Protein AF-A0A924VKM3-F1 (afdb_monomer)

Solvent-accessible surface area (backbone atoms only — not comparable to full-atom values): 5220 Å² total; per-residue (Å²): 116,72,70,61,50,65,71,46,41,66,59,53,51,52,51,50,50,52,50,48,51,47,53,71,69,48,48,65,65,47,62,74,73,48,71,94,78,82,83,45,64,66,57,55,22,54,54,26,50,75,70,68,38,53,81,76,16,47,66,41,48,51,52,54,50,63,70,42,45,63,59,53,50,54,52,50,56,56,48,53,63,53,54,60,66,62,78,76,115

Mean predicted aligned error: 14.28 Å

pLDDT: mean 71.12, std 11.12, range [50.22, 88.62]

Radius of gyration: 18.62 Å; Cα contacts (8 Å, |Δi|>4): 18; chains: 1; bounding box: 45×36×52 Å

Structure (mmCIF, N/CA/C/O backbone):
data_AF-A0A924VKM3-F1
#
_entry.id   AF-A0A924VKM3-F1
#
loop_
_atom_site.group_PDB
_atom_site.id
_atom_site.type_symbol
_atom_site.label_atom_id
_atom_site.label_alt_id
_atom_site.label_comp_id
_atom_site.label_asym_id
_atom_site.label_entity_id
_atom_site.label_seq_id
_atom_site.pdbx_PDB_ins_code
_atom_site.Cartn_x
_atom_site.Cartn_y
_atom_site.Cartn_z
_atom_site.occupancy
_atom_site.B_iso_or_equiv
_atom_site.auth_seq_id
_atom_site.auth_comp_id
_atom_site.auth_asym_id
_atom_site.auth_atom_id
_atom_site.pdbx_PDB_model_num
ATOM 1 N N . PHE A 1 1 ? -8.740 -2.069 30.702 1.00 60.53 1 PHE A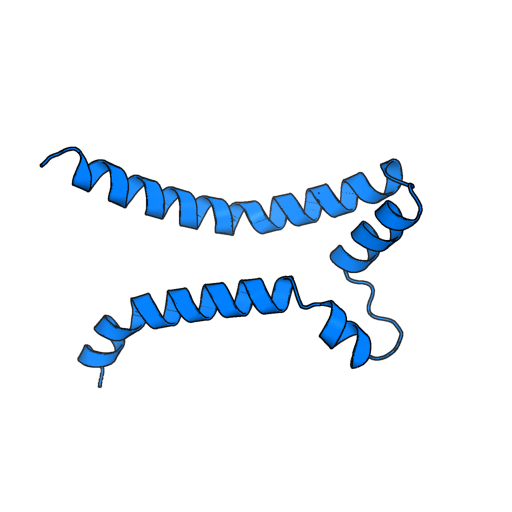 N 1
ATOM 2 C CA . PHE A 1 1 ? -7.922 -1.762 29.505 1.00 60.53 1 PHE A CA 1
ATOM 3 C C . PHE A 1 1 ? -8.723 -1.540 28.214 1.00 60.53 1 PHE A C 1
ATOM 5 O O . PHE A 1 1 ? -8.229 -0.860 27.325 1.00 60.53 1 PHE A O 1
ATOM 12 N N . THR A 1 2 ? -9.963 -2.025 28.094 1.00 66.06 2 THR A N 1
ATOM 13 C CA . THR A 1 2 ? -10.765 -1.933 26.855 1.00 66.06 2 THR A CA 1
ATOM 14 C C . THR A 1 2 ? -11.205 -0.509 26.480 1.00 66.06 2 THR A C 1
ATOM 16 O O . THR A 1 2 ? -11.328 -0.192 25.300 1.00 66.06 2 THR A O 1
ATOM 19 N N . VAL A 1 3 ? -11.404 0.370 27.472 1.00 67.25 3 VAL A N 1
ATOM 20 C CA . VAL A 1 3 ? -11.867 1.754 27.249 1.00 67.25 3 VAL A CA 1
ATOM 21 C C . VAL A 1 3 ? -10.764 2.616 26.629 1.00 67.25 3 VAL A C 1
ATOM 23 O O . VAL A 1 3 ? -10.988 3.266 25.612 1.00 67.25 3 VAL A O 1
ATOM 26 N N . THR A 1 4 ? -9.545 2.557 27.169 1.00 76.62 4 THR A N 1
ATOM 27 C CA . THR A 1 4 ? -8.384 3.294 26.643 1.00 76.62 4 THR A CA 1
ATOM 28 C C . THR A 1 4 ? -8.035 2.860 25.220 1.00 76.62 4 THR A C 1
ATOM 30 O O . THR A 1 4 ? -7.757 3.699 24.367 1.00 76.62 4 THR A O 1
ATOM 33 N N . LEU A 1 5 ? -8.126 1.557 24.933 1.00 77.94 5 LEU A N 1
ATOM 34 C CA . LEU A 1 5 ? -7.822 1.010 23.612 1.00 77.94 5 LEU A CA 1
ATOM 35 C C . LEU A 1 5 ? -8.728 1.595 22.516 1.00 77.94 5 LEU A C 1
ATOM 37 O O . LEU A 1 5 ? -8.243 1.889 21.430 1.00 77.94 5 LEU A O 1
ATOM 41 N N . ARG A 1 6 ? -10.015 1.830 22.807 1.00 75.88 6 ARG A N 1
ATOM 42 C CA . ARG A 1 6 ? -10.990 2.424 21.871 1.00 75.88 6 ARG A CA 1
ATOM 43 C C . ARG A 1 6 ? -10.677 3.891 21.549 1.00 75.88 6 ARG A C 1
ATOM 45 O O . ARG A 1 6 ? -10.890 4.312 20.416 1.00 75.88 6 ARG A O 1
ATOM 52 N N . PHE A 1 7 ? -10.162 4.649 22.520 1.00 78.44 7 PHE A N 1
ATOM 53 C CA . PHE A 1 7 ? -9.805 6.063 22.343 1.00 78.44 7 PHE A CA 1
ATOM 54 C C . PHE A 1 7 ? -8.464 6.264 21.632 1.00 78.44 7 PHE A C 1
ATOM 56 O O . PHE A 1 7 ? -8.329 7.202 20.852 1.00 78.44 7 PHE A O 1
ATOM 63 N N . VAL A 1 8 ? -7.492 5.378 21.861 1.00 82.25 8 VAL A N 1
ATOM 64 C CA . VAL A 1 8 ? -6.166 5.440 21.217 1.00 82.25 8 VAL A CA 1
ATOM 65 C C . VAL A 1 8 ? -6.161 4.730 19.851 1.00 82.25 8 VAL A C 1
ATOM 67 O O . VAL A 1 8 ? -5.320 5.009 19.002 1.00 82.25 8 VAL A O 1
ATOM 70 N N . MET A 1 9 ? -7.147 3.868 19.575 1.00 82.12 9 MET A N 1
ATOM 71 C CA . MET A 1 9 ? -7.324 3.181 18.287 1.00 82.12 9 MET A CA 1
ATOM 72 C C . MET A 1 9 ? -7.233 4.089 17.042 1.00 82.12 9 MET A C 1
ATOM 74 O O . MET A 1 9 ? -6.512 3.723 16.115 1.00 82.12 9 MET A O 1
ATOM 78 N N . PRO A 1 10 ? -7.926 5.246 16.954 1.00 81.19 10 PRO A N 1
ATOM 79 C CA . PRO A 1 10 ? -7.882 6.080 15.752 1.00 81.19 10 PRO A CA 1
ATOM 80 C C . PRO A 1 10 ? -6.504 6.704 15.487 1.00 81.19 10 PRO A C 1
ATOM 82 O O . PRO A 1 10 ? -6.114 6.804 14.324 1.00 81.19 10 PRO A O 1
ATOM 85 N N . SER A 1 11 ? -5.747 7.085 16.524 1.00 84.19 11 SER A N 1
ATOM 86 C CA . SER A 1 11 ? -4.388 7.622 16.354 1.00 84.19 11 SER A CA 1
ATOM 87 C C . SER A 1 11 ? -3.376 6.516 16.060 1.00 84.19 11 SER A C 1
ATOM 89 O O . SER A 1 11 ? -2.524 6.689 15.191 1.00 84.19 11 SER A O 1
ATOM 91 N N . ALA A 1 12 ? -3.520 5.350 16.693 1.00 88.62 12 ALA A N 1
ATOM 92 C CA . ALA A 1 12 ? -2.713 4.172 16.394 1.00 88.62 12 ALA A CA 1
ATOM 93 C C . ALA A 1 12 ? -2.901 3.700 14.941 1.00 88.62 12 ALA A C 1
ATOM 95 O O . ALA A 1 12 ? -1.925 3.376 14.270 1.00 88.62 12 ALA A O 1
ATOM 96 N N . LEU A 1 13 ? -4.133 3.724 14.419 1.00 85.94 13 LEU A N 1
ATOM 97 C CA . LEU A 1 13 ? -4.419 3.402 13.016 1.00 85.94 13 LEU A CA 1
ATOM 98 C C . LEU A 1 13 ? -3.820 4.426 12.044 1.00 85.94 13 LEU A C 1
ATOM 100 O O . LEU A 1 13 ? -3.309 4.037 10.998 1.00 85.94 13 LEU A O 1
ATOM 104 N N . ALA A 1 14 ? -3.856 5.719 12.380 1.00 86.12 14 ALA A N 1
ATOM 105 C CA . ALA A 1 14 ? -3.216 6.755 11.571 1.00 86.12 14 ALA A CA 1
ATOM 106 C C . ALA A 1 14 ? -1.686 6.590 11.546 1.00 86.12 14 ALA A C 1
ATOM 108 O O . ALA A 1 14 ? -1.082 6.637 10.477 1.00 86.12 14 ALA A O 1
ATOM 109 N N . GLY A 1 15 ? -1.068 6.318 12.701 1.00 85.38 15 GLY A N 1
ATOM 110 C CA . GLY A 1 15 ? 0.360 6.011 12.796 1.00 85.38 15 GLY A CA 1
ATOM 111 C C . GLY A 1 15 ? 0.737 4.754 12.011 1.00 85.38 15 GLY A C 1
ATOM 112 O O . GLY A 1 15 ? 1.688 4.780 11.237 1.00 85.38 15 GLY A O 1
ATOM 113 N N . ALA A 1 16 ? -0.053 3.682 12.122 1.00 84.94 16 ALA A N 1
ATOM 114 C CA . ALA A 1 16 ? 0.147 2.457 11.349 1.00 84.94 16 ALA A CA 1
ATOM 115 C C . ALA A 1 16 ? 0.031 2.696 9.835 1.00 84.94 16 ALA A C 1
ATOM 117 O O . ALA A 1 16 ? 0.816 2.138 9.074 1.00 84.94 16 ALA A O 1
ATOM 118 N N . ALA A 1 17 ? -0.892 3.556 9.392 1.00 83.94 17 ALA A N 1
ATOM 119 C CA . ALA A 1 17 ? -1.023 3.932 7.985 1.00 83.94 17 ALA A CA 1
ATOM 120 C C . ALA A 1 17 ? 0.186 4.737 7.477 1.00 83.94 17 ALA A C 1
ATOM 122 O O . ALA A 1 17 ? 0.652 4.492 6.367 1.00 83.94 17 ALA A O 1
ATOM 123 N N . LEU A 1 18 ? 0.721 5.657 8.287 1.00 82.69 18 LEU A N 1
ATOM 124 C CA . LEU A 1 18 ? 1.918 6.432 7.942 1.00 82.69 18 LEU A CA 1
ATOM 125 C C . LEU A 1 18 ? 3.178 5.562 7.907 1.00 82.69 18 LEU A C 1
ATOM 127 O O . LEU A 1 18 ? 3.978 5.688 6.986 1.00 82.69 18 LEU A O 1
ATOM 131 N N . VAL A 1 19 ? 3.332 4.647 8.865 1.00 83.19 19 VAL A N 1
ATOM 132 C CA . VAL A 1 19 ? 4.432 3.672 8.879 1.00 83.19 19 VAL A CA 1
ATOM 133 C C . VAL A 1 19 ? 4.319 2.715 7.694 1.00 83.19 19 VAL A C 1
ATOM 135 O O . VAL A 1 19 ? 5.315 2.461 7.028 1.00 83.19 19 VAL A O 1
ATOM 138 N N . PHE A 1 20 ? 3.117 2.228 7.375 1.00 79.56 20 PHE A N 1
ATOM 139 C CA . PHE A 1 20 ? 2.883 1.390 6.199 1.00 79.56 20 PHE A CA 1
ATOM 140 C C . PHE A 1 20 ? 3.239 2.121 4.901 1.00 79.56 20 PHE A C 1
ATOM 142 O O . PHE A 1 20 ? 3.956 1.567 4.074 1.00 79.56 20 PHE A O 1
ATOM 149 N N . LEU A 1 21 ? 2.803 3.376 4.743 1.00 76.50 21 LEU A N 1
ATOM 150 C CA . LEU A 1 21 ? 3.183 4.216 3.606 1.00 76.50 21 LEU A CA 1
ATOM 151 C C . LEU A 1 21 ? 4.707 4.380 3.534 1.00 76.50 21 LEU A C 1
ATOM 153 O O . LEU A 1 21 ? 5.284 4.159 2.475 1.00 76.50 21 LEU A O 1
ATOM 157 N N . GLY A 1 22 ? 5.342 4.688 4.670 1.00 72.25 22 GLY A N 1
ATOM 158 C CA . GLY A 1 22 ? 6.789 4.815 4.804 1.00 72.25 22 GLY A CA 1
ATOM 159 C C . GLY A 1 22 ? 7.530 3.552 4.377 1.00 72.25 22 GLY A C 1
ATOM 160 O O . GLY A 1 22 ? 8.442 3.650 3.573 1.00 72.25 22 GLY A O 1
ATOM 161 N N . ILE A 1 23 ? 7.101 2.366 4.822 1.00 69.38 23 ILE A N 1
ATOM 162 C CA . ILE A 1 23 ? 7.688 1.068 4.438 1.00 69.38 23 ILE A CA 1
ATOM 163 C C . ILE A 1 23 ? 7.483 0.776 2.945 1.00 69.38 23 ILE A C 1
ATOM 165 O O . ILE A 1 23 ? 8.391 0.276 2.285 1.00 69.38 23 ILE A O 1
ATOM 169 N N . VAL A 1 24 ? 6.306 1.094 2.395 1.00 66.00 24 VAL A N 1
ATOM 170 C CA . VAL A 1 24 ? 6.018 0.924 0.961 1.00 66.00 24 VAL A CA 1
ATOM 171 C C . VAL A 1 24 ? 6.916 1.826 0.107 1.00 66.00 24 VAL A C 1
ATOM 173 O O . VAL A 1 24 ? 7.302 1.428 -0.992 1.00 66.00 24 VAL A O 1
ATOM 176 N N . THR A 1 25 ? 7.285 3.010 0.605 1.00 67.69 25 THR A N 1
ATOM 177 C CA . THR A 1 25 ? 8.199 3.936 -0.082 1.00 67.69 25 THR A CA 1
ATOM 178 C C . THR A 1 25 ? 9.682 3.673 0.211 1.00 67.69 25 THR A C 1
ATOM 180 O O . THR A 1 25 ? 10.511 3.840 -0.677 1.00 67.69 25 THR A O 1
ATOM 183 N N . GLU A 1 26 ? 10.026 3.185 1.403 1.00 59.22 26 GLU A N 1
ATOM 184 C CA . GLU A 1 26 ? 11.379 2.799 1.850 1.00 59.22 26 GLU A CA 1
ATOM 185 C C . GLU A 1 26 ? 11.716 1.344 1.469 1.00 59.22 26 GLU A C 1
ATOM 187 O O . GLU A 1 26 ? 12.344 0.582 2.209 1.00 59.22 26 GLU A O 1
ATOM 192 N N . LEU A 1 27 ? 11.327 0.937 0.260 1.00 57.81 27 LEU A N 1
ATOM 193 C CA . LEU A 1 27 ? 11.713 -0.355 -0.311 1.00 57.81 27 LEU A CA 1
ATOM 194 C C . LEU A 1 27 ? 13.234 -0.422 -0.597 1.00 57.81 27 LEU A C 1
ATOM 196 O O . LEU A 1 27 ? 13.815 -1.506 -0.599 1.00 57.81 27 LEU A O 1
ATOM 200 N N . THR A 1 28 ? 13.899 0.726 -0.787 1.00 55.69 28 THR A N 1
ATOM 201 C CA . THR A 1 28 ? 15.354 0.841 -1.020 1.00 55.69 28 THR A CA 1
ATOM 202 C C . THR A 1 28 ? 16.188 0.330 0.158 1.00 55.69 28 THR A C 1
ATOM 204 O O . THR A 1 28 ? 17.191 -0.345 -0.058 1.00 55.69 28 THR A O 1
ATOM 207 N N . SER A 1 29 ? 15.758 0.559 1.405 1.00 52.69 29 SER A N 1
ATOM 208 C CA . SER A 1 29 ? 16.473 0.057 2.590 1.00 52.69 29 SER A CA 1
ATOM 209 C C . SER A 1 29 ? 16.324 -1.466 2.747 1.00 52.69 29 SER A C 1
ATOM 211 O O . SER A 1 29 ? 17.242 -2.159 3.187 1.00 52.69 29 SER A O 1
ATOM 213 N N . THR A 1 30 ? 15.209 -2.025 2.255 1.00 53.69 30 THR A N 1
ATOM 214 C CA . THR A 1 30 ? 15.041 -3.481 2.132 1.00 53.69 30 THR A CA 1
ATOM 215 C C . THR A 1 30 ? 15.877 -4.039 0.979 1.00 53.69 30 THR A C 1
ATOM 217 O O . THR A 1 30 ? 16.401 -5.129 1.115 1.00 53.69 30 THR A O 1
ATOM 220 N N . LEU A 1 31 ? 16.095 -3.308 -0.119 1.00 50.22 31 LEU A N 1
ATOM 221 C CA . LEU A 1 31 ? 17.017 -3.712 -1.197 1.00 50.22 31 LEU A CA 1
ATOM 222 C C . LEU A 1 31 ? 18.492 -3.754 -0.766 1.00 50.22 31 LEU A C 1
ATOM 224 O O . LEU A 1 31 ? 19.263 -4.500 -1.362 1.00 50.22 31 LEU A O 1
ATOM 228 N N . LEU A 1 32 ? 18.876 -3.002 0.272 1.00 54.91 32 LEU A N 1
ATOM 229 C CA . LEU A 1 32 ? 20.222 -3.047 0.858 1.00 54.91 32 LEU A CA 1
ATOM 230 C C . LEU A 1 32 ? 20.441 -4.258 1.786 1.00 54.91 32 LEU A C 1
ATOM 232 O O . LEU A 1 32 ? 21.577 -4.702 1.935 1.00 54.91 32 LEU A O 1
ATOM 236 N N . LEU A 1 33 ? 19.374 -4.797 2.394 1.00 56.41 33 LEU A N 1
ATOM 237 C CA . LEU A 1 33 ? 19.407 -5.977 3.280 1.00 56.41 33 LEU A CA 1
ATOM 238 C C . LEU A 1 33 ? 18.805 -7.255 2.661 1.00 56.41 33 LEU A C 1
ATOM 240 O O . LEU A 1 33 ? 18.930 -8.332 3.245 1.00 56.41 33 LEU A O 1
ATOM 244 N N . ALA A 1 34 ? 18.136 -7.167 1.510 1.00 52.31 34 ALA A N 1
ATOM 245 C CA . ALA A 1 34 ? 17.506 -8.303 0.850 1.00 52.31 34 ALA A CA 1
ATOM 246 C C . ALA A 1 34 ? 18.551 -9.132 0.090 1.00 52.31 34 ALA A C 1
ATOM 248 O O . ALA A 1 34 ? 19.381 -8.575 -0.631 1.00 52.31 34 ALA A O 1
ATOM 249 N N . PRO A 1 35 ? 18.504 -10.471 0.189 1.00 58.16 35 PRO A N 1
ATOM 250 C CA . PRO A 1 35 ? 19.347 -11.329 -0.628 1.00 58.16 35 PRO A CA 1
ATOM 251 C C . PRO A 1 35 ? 19.091 -11.072 -2.121 1.00 58.16 35 PRO A C 1
ATOM 253 O O . PRO A 1 35 ? 17.946 -10.912 -2.551 1.00 58.16 35 PRO A O 1
ATOM 256 N N . ASN A 1 36 ? 20.170 -11.041 -2.909 1.00 53.28 36 ASN A N 1
ATOM 257 C CA . ASN A 1 36 ? 20.146 -10.878 -4.365 1.00 53.28 36 ASN A CA 1
ATOM 258 C C . ASN A 1 36 ? 19.099 -11.806 -5.014 1.00 53.28 36 ASN A C 1
ATOM 260 O O . ASN A 1 36 ? 19.317 -13.014 -5.092 1.00 53.28 36 ASN A O 1
ATOM 264 N N . GLY A 1 37 ? 17.973 -11.259 -5.493 1.00 57.88 37 GLY A N 1
ATOM 265 C CA . GLY A 1 37 ? 16.977 -12.037 -6.247 1.00 57.88 37 GLY A CA 1
ATOM 266 C C . GLY A 1 37 ? 15.509 -11.620 -6.108 1.00 57.88 37 GLY A C 1
ATOM 267 O O . GLY A 1 37 ? 14.687 -12.054 -6.915 1.00 57.88 37 GLY A O 1
ATOM 268 N N . THR A 1 38 ? 15.136 -10.773 -5.146 1.00 57.62 38 THR A N 1
ATOM 269 C CA . THR A 1 38 ? 13.735 -10.354 -4.963 1.00 57.62 38 THR A CA 1
ATOM 270 C C . THR A 1 38 ? 13.282 -9.379 -6.052 1.00 57.62 38 THR A C 1
ATOM 272 O O . THR A 1 38 ? 13.516 -8.174 -5.992 1.00 57.62 38 THR A O 1
ATOM 275 N N . ARG A 1 39 ? 12.575 -9.897 -7.061 1.00 61.56 39 ARG A N 1
ATOM 276 C CA . ARG A 1 39 ? 11.882 -9.089 -8.073 1.00 61.56 39 ARG A CA 1
ATOM 277 C C . ARG A 1 39 ? 10.482 -8.731 -7.583 1.00 61.56 39 ARG A C 1
ATOM 279 O O . ARG A 1 39 ? 9.551 -9.515 -7.736 1.00 61.56 39 ARG A O 1
ATOM 286 N N . THR A 1 40 ? 10.325 -7.545 -7.002 1.00 70.25 40 THR A N 1
ATOM 287 C CA . THR A 1 40 ? 8.999 -6.999 -6.671 1.00 70.25 40 THR A CA 1
ATOM 288 C C . THR A 1 40 ? 8.445 -6.180 -7.842 1.00 70.25 40 THR A C 1
ATOM 290 O O . THR A 1 40 ? 9.197 -5.679 -8.683 1.00 70.25 40 THR A O 1
ATOM 293 N N . LEU A 1 41 ? 7.117 -6.028 -7.901 1.00 66.19 41 LEU A N 1
ATOM 294 C CA . LEU A 1 41 ? 6.429 -5.240 -8.937 1.00 66.19 41 LEU A CA 1
ATOM 295 C C . LEU A 1 41 ? 6.959 -3.793 -9.019 1.00 66.19 41 LEU A C 1
ATOM 297 O O . LEU A 1 41 ? 7.119 -3.264 -10.116 1.00 66.19 41 LEU A O 1
ATOM 301 N N . ALA A 1 42 ? 7.299 -3.187 -7.875 1.00 67.69 42 ALA A N 1
ATOM 302 C CA . ALA A 1 42 ? 7.849 -1.833 -7.798 1.00 67.69 42 ALA A CA 1
ATOM 303 C C . ALA A 1 4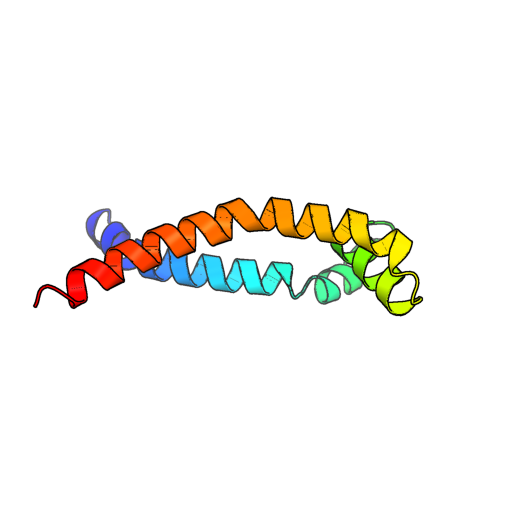2 ? 9.274 -1.734 -8.373 1.00 67.69 42 ALA A C 1
ATOM 305 O O . ALA A 1 42 ? 9.578 -0.786 -9.094 1.00 67.69 42 ALA A O 1
ATOM 306 N N . ILE A 1 43 ? 10.127 -2.733 -8.116 1.00 73.81 43 ILE A N 1
ATOM 307 C CA . ILE A 1 43 ? 11.497 -2.789 -8.656 1.00 73.81 43 ILE A CA 1
ATOM 308 C C . ILE A 1 43 ? 11.463 -2.895 -10.179 1.00 73.81 43 ILE A C 1
ATOM 310 O O . ILE A 1 43 ? 12.177 -2.169 -10.866 1.00 73.81 43 ILE A O 1
ATOM 314 N N . GLN A 1 44 ? 10.602 -3.765 -10.713 1.00 72.69 44 GLN A N 1
ATOM 315 C CA . GLN A 1 44 ? 10.453 -3.941 -12.159 1.00 72.69 44 GLN A CA 1
ATOM 316 C C . GLN A 1 44 ? 9.911 -2.671 -12.829 1.00 72.69 44 GLN A C 1
ATOM 318 O O . GLN A 1 44 ? 10.387 -2.315 -13.901 1.00 72.69 44 GLN A O 1
ATOM 323 N N . PHE A 1 45 ? 8.966 -1.961 -12.204 1.00 77.25 45 PHE A N 1
ATOM 324 C CA . PHE A 1 45 ? 8.458 -0.693 -12.730 1.00 77.25 45 PHE A CA 1
ATOM 325 C C . PHE A 1 45 ? 9.547 0.386 -12.784 1.00 77.25 45 PHE A C 1
ATOM 327 O O . PHE A 1 45 ? 9.85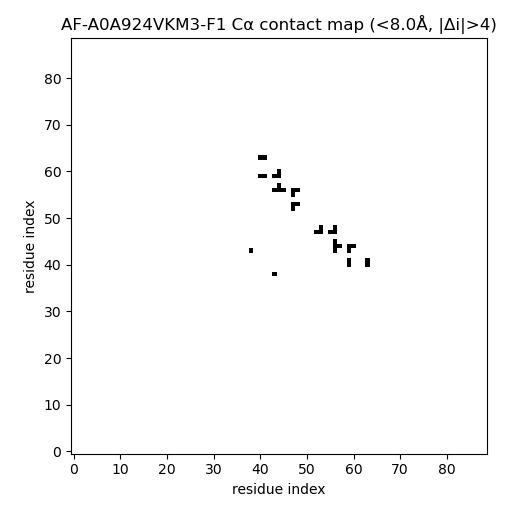0 0.905 -13.858 1.00 77.25 45 PHE A O 1
ATOM 334 N N . TRP A 1 46 ? 10.170 0.692 -11.643 1.00 70.00 46 TRP A N 1
ATOM 335 C CA . TRP A 1 46 ? 11.157 1.767 -11.557 1.00 70.00 46 TRP A CA 1
ATOM 336 C C . TRP A 1 46 ? 12.423 1.464 -12.359 1.00 70.00 46 TRP A C 1
ATOM 338 O O . TRP A 1 46 ? 12.957 2.370 -12.990 1.00 70.00 46 TRP A O 1
ATOM 348 N N . SER A 1 47 ? 12.870 0.206 -12.421 1.00 74.25 47 SER A N 1
ATOM 349 C CA . SER A 1 47 ? 13.985 -0.195 -13.291 1.00 74.25 47 SER A CA 1
ATOM 350 C C . SER A 1 47 ? 13.689 0.093 -14.767 1.00 74.25 47 SER A C 1
ATOM 352 O O . SER A 1 47 ? 14.539 0.647 -15.453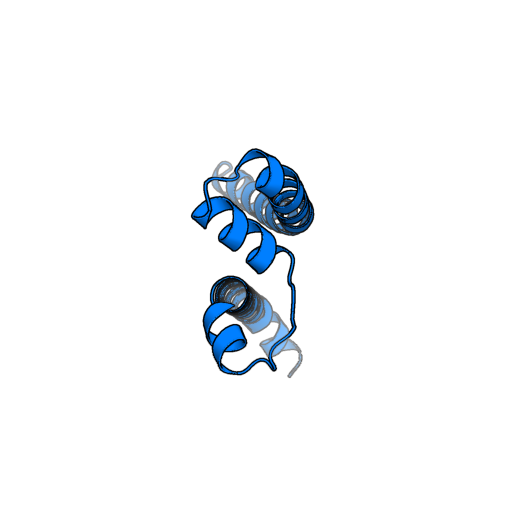 1.00 74.25 47 SER A O 1
ATOM 354 N N . ARG A 1 48 ? 12.472 -0.201 -15.249 1.00 74.19 48 ARG A N 1
ATOM 355 C CA . ARG A 1 48 ? 12.080 0.032 -16.652 1.00 74.19 48 ARG A CA 1
ATOM 356 C C . ARG A 1 48 ? 11.869 1.507 -16.980 1.00 74.19 48 ARG A C 1
ATOM 358 O O . ARG A 1 48 ? 12.179 1.923 -18.089 1.00 74.19 48 ARG A O 1
ATOM 365 N N . VAL A 1 49 ? 11.379 2.296 -16.023 1.00 75.12 49 VAL A N 1
ATOM 366 C CA . VAL A 1 49 ? 11.276 3.760 -16.152 1.00 75.12 49 VAL A CA 1
ATOM 367 C C . VAL A 1 49 ? 12.661 4.408 -16.230 1.00 75.12 49 VAL A C 1
ATOM 369 O O . VAL A 1 49 ? 12.846 5.317 -17.035 1.00 75.12 49 VAL A O 1
ATOM 372 N N . ASN A 1 50 ? 13.632 3.933 -15.441 1.00 78.81 50 ASN A N 1
ATOM 373 C CA . ASN A 1 50 ? 15.017 4.413 -15.509 1.00 78.81 50 ASN A CA 1
ATOM 374 C C . ASN A 1 50 ? 15.701 4.037 -16.837 1.00 78.81 50 ASN A C 1
ATOM 376 O O . ASN A 1 50 ? 16.451 4.846 -17.371 1.00 78.81 50 ASN A O 1
ATOM 380 N N . ASP A 1 51 ? 15.377 2.873 -17.411 1.00 81.12 51 ASP A N 1
ATOM 381 C CA . ASP A 1 51 ? 15.811 2.464 -18.760 1.00 81.12 51 ASP A CA 1
ATOM 382 C C . ASP A 1 51 ? 15.021 3.144 -19.901 1.00 81.12 51 ASP A C 1
ATOM 384 O O . ASP A 1 51 ? 15.206 2.808 -21.071 1.00 81.12 51 ASP A O 1
ATOM 388 N N . ILE A 1 52 ? 14.129 4.098 -19.591 1.00 77.00 52 ILE A N 1
ATOM 389 C CA . ILE A 1 52 ? 13.297 4.838 -20.564 1.00 77.00 52 ILE A CA 1
ATOM 390 C C . ILE A 1 52 ? 12.343 3.903 -21.361 1.00 77.00 52 ILE A C 1
ATOM 392 O O . ILE A 1 52 ? 11.709 4.292 -22.341 1.00 77.00 52 ILE A O 1
ATOM 396 N N . ASP A 1 53 ? 12.158 2.657 -20.913 1.00 78.44 53 ASP A N 1
ATOM 397 C CA . ASP A 1 53 ? 11.279 1.648 -21.519 1.00 78.44 53 ASP A CA 1
ATOM 398 C C . ASP A 1 53 ? 9.864 1.741 -20.914 1.00 78.44 53 ASP A C 1
ATOM 400 O O . ASP A 1 53 ? 9.376 0.854 -20.203 1.00 78.44 53 ASP A O 1
ATOM 404 N N . TYR A 1 54 ? 9.190 2.867 -21.179 1.00 72.81 54 TYR A N 1
ATOM 405 C CA . TYR A 1 54 ? 7.860 3.168 -20.630 1.00 72.81 54 TYR A CA 1
ATOM 406 C C . TYR A 1 54 ? 6.786 2.167 -21.073 1.00 72.81 54 TYR A C 1
ATOM 408 O O . TYR A 1 54 ? 5.862 1.867 -20.313 1.00 72.81 54 TYR A O 1
ATOM 416 N N . VAL A 1 55 ? 6.928 1.607 -22.279 1.00 80.56 55 VAL A N 1
ATOM 417 C CA . VAL A 1 55 ? 5.991 0.620 -22.837 1.00 80.56 55 VAL A CA 1
ATOM 418 C C . VAL A 1 55 ? 5.977 -0.643 -21.980 1.00 80.56 55 VAL A C 1
ATOM 420 O O . VAL A 1 55 ? 4.909 -1.164 -21.661 1.00 80.56 55 VAL A O 1
ATOM 423 N N . ARG A 1 56 ? 7.150 -1.117 -21.542 1.00 80.25 56 ARG A N 1
ATOM 424 C CA . ARG A 1 56 ? 7.237 -2.281 -20.652 1.00 80.25 56 ARG A CA 1
ATOM 425 C C . ARG A 1 56 ? 6.975 -1.951 -19.185 1.00 80.25 56 ARG A C 1
ATOM 427 O O . ARG A 1 56 ? 6.655 -2.864 -18.427 1.00 80.25 56 ARG A O 1
ATOM 434 N N . ALA A 1 57 ?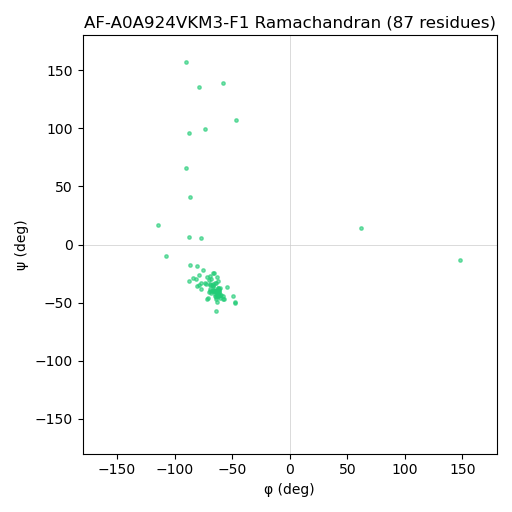 7.075 -0.686 -18.779 1.00 78.88 57 ALA A N 1
ATOM 435 C CA . ALA A 1 57 ? 6.750 -0.237 -17.424 1.00 78.88 57 ALA A CA 1
ATOM 436 C C . ALA A 1 57 ? 5.231 -0.130 -17.170 1.00 78.88 57 ALA A C 1
ATOM 438 O O . ALA A 1 57 ? 4.770 -0.418 -16.064 1.00 78.88 57 ALA A O 1
ATOM 439 N N . ALA A 1 58 ? 4.445 0.229 -18.190 1.00 81.25 58 ALA A N 1
ATOM 440 C CA . ALA A 1 58 ? 2.997 0.439 -18.097 1.00 81.25 58 ALA A CA 1
ATOM 441 C C . ALA A 1 58 ? 2.206 -0.668 -17.356 1.00 81.25 58 ALA A C 1
ATOM 443 O O . ALA A 1 58 ? 1.479 -0.327 -16.420 1.00 81.25 58 ALA A O 1
ATOM 444 N N . PRO A 1 59 ? 2.349 -1.975 -17.668 1.00 82.75 59 PRO A N 1
ATOM 445 C CA . PRO A 1 59 ? 1.565 -3.016 -16.993 1.00 82.75 59 PRO A CA 1
ATOM 446 C C . PRO A 1 59 ? 1.882 -3.132 -15.495 1.00 82.75 59 PRO A C 1
ATOM 448 O O . PRO A 1 59 ? 0.991 -3.412 -14.691 1.00 82.75 59 PRO A O 1
ATOM 451 N N . TYR A 1 60 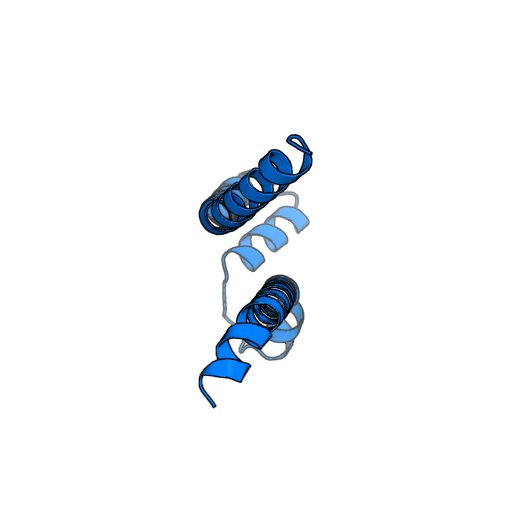? 3.130 -2.874 -15.095 1.00 77.94 60 TYR A N 1
ATOM 452 C CA . TYR A 1 60 ? 3.525 -2.896 -13.687 1.00 77.94 60 TYR A CA 1
ATOM 453 C C . TYR A 1 60 ? 2.910 -1.720 -12.918 1.00 77.94 60 TYR A C 1
ATOM 455 O O . TYR A 1 60 ? 2.400 -1.919 -11.815 1.00 77.94 60 TYR A O 1
ATOM 463 N N . ALA A 1 61 ? 2.869 -0.525 -13.519 1.00 77.69 61 ALA A N 1
ATOM 464 C CA . ALA A 1 61 ? 2.170 0.627 -12.947 1.00 77.69 61 ALA A CA 1
ATOM 465 C C . ALA A 1 61 ? 0.667 0.379 -12.797 1.00 77.69 61 ALA A C 1
ATOM 467 O O . ALA A 1 61 ? 0.099 0.694 -11.753 1.00 77.69 61 ALA A O 1
ATOM 468 N N . SER A 1 62 ? 0.021 -0.216 -13.806 1.00 81.88 62 SER A N 1
ATOM 469 C CA . SER A 1 62 ? -1.410 -0.526 -13.751 1.00 81.88 62 SER A CA 1
ATOM 470 C C . SER A 1 62 ? -1.743 -1.432 -12.569 1.00 81.88 62 SER A C 1
ATOM 472 O O . SER A 1 62 ? -2.680 -1.138 -11.833 1.00 81.88 62 SER A O 1
ATOM 474 N N . LEU A 1 63 ? -0.944 -2.479 -12.328 1.00 82.62 63 LEU A N 1
ATOM 475 C CA . LEU A 1 63 ? -1.109 -3.350 -11.161 1.00 82.62 63 LEU A CA 1
ATOM 476 C C . LEU A 1 63 ? -0.907 -2.591 -9.845 1.00 82.62 63 LEU A C 1
ATOM 478 O O . LEU A 1 63 ? -1.711 -2.750 -8.929 1.00 82.62 63 LEU A O 1
ATOM 482 N N . MET A 1 64 ? 0.116 -1.735 -9.751 1.00 79.69 64 MET A N 1
ATOM 483 C CA . MET A 1 64 ? 0.344 -0.924 -8.547 1.00 79.69 64 MET A CA 1
ATOM 484 C C . MET A 1 64 ? -0.831 0.020 -8.252 1.00 79.69 64 MET A C 1
ATOM 486 O O . MET A 1 64 ? -1.246 0.137 -7.100 1.00 79.69 64 MET A O 1
ATOM 490 N N . ILE A 1 65 ? -1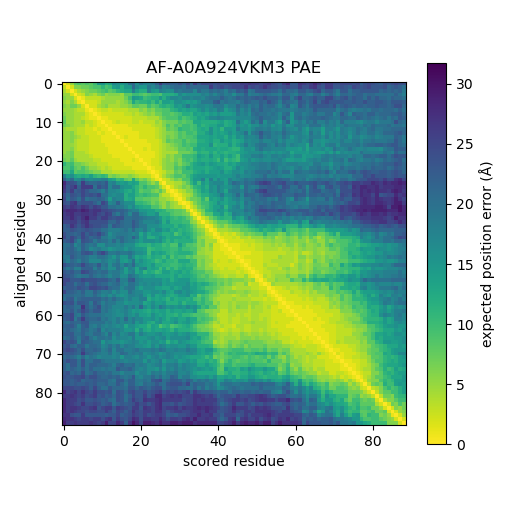.411 0.647 -9.279 1.00 83.00 65 ILE A N 1
ATOM 491 C CA . ILE A 1 65 ? -2.604 1.494 -9.141 1.00 83.00 65 ILE A CA 1
ATOM 492 C C . ILE A 1 65 ? -3.795 0.653 -8.676 1.00 83.00 65 ILE A C 1
ATOM 494 O O . ILE A 1 65 ? -4.473 1.032 -7.724 1.00 83.00 65 ILE A O 1
ATOM 498 N N . LEU A 1 66 ? -4.021 -0.506 -9.298 1.00 84.94 66 LEU A N 1
ATOM 499 C CA . LEU A 1 66 ? -5.152 -1.384 -8.995 1.00 84.94 66 LEU A CA 1
ATOM 500 C C . LEU A 1 66 ? -5.103 -1.907 -7.553 1.00 84.94 66 LEU A C 1
ATOM 502 O O . LEU A 1 66 ? -6.133 -1.949 -6.885 1.00 84.94 66 LEU A O 1
ATOM 506 N N . LEU A 1 67 ? -3.906 -2.215 -7.041 1.00 80.44 67 LEU A N 1
ATOM 507 C CA . LEU A 1 67 ? -3.697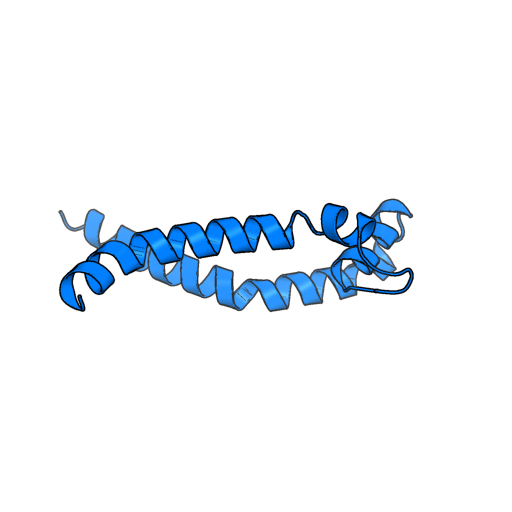 -2.551 -5.629 1.00 80.44 67 LEU A CA 1
ATOM 508 C C . LEU A 1 67 ? -3.892 -1.359 -4.679 1.00 80.44 67 LEU A C 1
ATOM 510 O O . LEU A 1 67 ? -4.237 -1.569 -3.518 1.00 80.44 67 LEU A O 1
ATOM 514 N N . SER A 1 68 ? -3.671 -0.127 -5.140 1.00 77.06 68 SER A N 1
ATOM 515 C CA . SER A 1 68 ? -3.821 1.093 -4.333 1.00 77.06 68 SER A CA 1
ATOM 516 C C . SER A 1 68 ? -5.280 1.565 -4.233 1.00 77.06 68 SER A C 1
ATOM 518 O O . SER A 1 68 ? -5.700 2.103 -3.205 1.00 77.06 68 SER A O 1
ATOM 520 N N . LEU A 1 69 ? -6.097 1.282 -5.257 1.00 81.81 69 LEU A N 1
ATOM 521 C CA . LEU A 1 69 ? -7.511 1.674 -5.327 1.00 81.81 69 LEU A CA 1
ATOM 522 C C . LEU A 1 69 ? -8.356 1.343 -4.080 1.00 81.81 69 LEU A C 1
ATOM 524 O O . LEU A 1 69 ? -9.104 2.225 -3.661 1.00 81.81 69 LEU A O 1
ATOM 528 N N . PRO A 1 70 ? -8.273 0.157 -3.441 1.00 78.06 70 PRO A N 1
ATOM 529 C CA . PRO A 1 70 ? -9.087 -0.157 -2.265 1.00 78.06 70 PRO A CA 1
ATOM 530 C C . PRO A 1 70 ? -8.760 0.757 -1.079 1.00 78.06 70 PRO A C 1
ATOM 532 O O . PRO A 1 70 ? -9.660 1.217 -0.376 1.00 78.06 70 PRO A O 1
ATOM 535 N N . VAL A 1 71 ? -7.474 1.053 -0.871 1.00 74.75 71 VAL A N 1
ATOM 536 C CA . VAL A 1 71 ? -7.000 1.903 0.229 1.00 74.75 71 VAL A CA 1
ATOM 537 C C . VAL A 1 71 ? -7.386 3.355 -0.029 1.00 74.75 71 VAL A C 1
ATOM 539 O O . VAL A 1 71 ? -7.949 4.007 0.852 1.00 74.75 71 VAL A O 1
ATOM 542 N N . THR A 1 72 ? -7.161 3.851 -1.250 1.00 79.94 72 THR A N 1
ATOM 543 C CA . THR A 1 72 ? -7.579 5.200 -1.644 1.00 79.94 72 THR A CA 1
ATOM 544 C C . THR A 1 72 ? -9.092 5.354 -1.546 1.00 79.94 72 THR A C 1
ATOM 546 O O . THR A 1 72 ? -9.560 6.339 -0.985 1.00 79.94 72 THR A O 1
ATOM 549 N N . TYR A 1 73 ? -9.868 4.372 -2.007 1.00 80.06 73 TYR A N 1
ATOM 550 C CA . TYR A 1 73 ? -11.327 4.392 -1.925 1.00 80.06 73 TYR A CA 1
ATOM 551 C C . TYR A 1 73 ? -11.822 4.416 -0.474 1.00 80.06 73 TYR A C 1
ATOM 553 O O . TYR A 1 73 ? -12.680 5.230 -0.136 1.00 80.06 73 TYR A O 1
ATOM 561 N N . LEU A 1 74 ? -11.248 3.595 0.413 1.00 76.44 74 LEU A N 1
ATOM 562 C CA . LEU A 1 74 ? -11.591 3.591 1.839 1.00 76.44 74 LEU A CA 1
ATOM 563 C C . LEU A 1 74 ? -11.274 4.927 2.524 1.00 76.44 74 LEU A C 1
ATOM 565 O O . LEU A 1 74 ? -12.086 5.430 3.306 1.00 76.44 74 LEU A O 1
ATOM 569 N N . LEU A 1 75 ? -10.119 5.526 2.222 1.00 74.69 75 LEU A N 1
ATOM 570 C CA . LEU A 1 75 ? -9.753 6.845 2.741 1.00 74.69 75 LEU A CA 1
ATOM 571 C C . LEU A 1 75 ? -10.655 7.948 2.173 1.00 74.69 75 LEU A C 1
ATOM 573 O O . LEU A 1 75 ? -11.094 8.824 2.919 1.00 74.69 75 LEU A O 1
ATOM 577 N N . PHE A 1 76 ? -10.996 7.882 0.886 1.00 76.06 76 PHE A N 1
ATOM 578 C CA . PHE A 1 76 ? -11.858 8.861 0.227 1.00 76.06 76 PHE A CA 1
ATOM 579 C C . PHE A 1 76 ? -13.310 8.779 0.720 1.00 76.06 76 PHE A C 1
ATOM 581 O O . PHE A 1 76 ? -13.957 9.803 0.944 1.00 76.06 76 PHE A O 1
ATOM 588 N N . ALA A 1 77 ? -13.813 7.569 0.971 1.00 72.44 77 ALA A N 1
ATOM 589 C CA . ALA A 1 77 ? -15.117 7.346 1.586 1.00 72.44 77 ALA A CA 1
ATOM 590 C C . ALA A 1 77 ? -15.175 7.920 3.015 1.00 72.44 77 ALA A C 1
ATOM 592 O O . ALA A 1 77 ? -16.148 8.583 3.378 1.00 72.44 77 ALA A O 1
ATOM 593 N N . ARG A 1 78 ? -14.106 7.751 3.810 1.00 62.56 78 ARG A N 1
ATOM 594 C CA . ARG A 1 78 ? -14.000 8.355 5.152 1.00 62.56 78 ARG A CA 1
ATOM 595 C C . ARG A 1 78 ? -13.839 9.878 5.121 1.00 62.56 78 ARG A C 1
ATOM 597 O O . ARG A 1 78 ? -14.368 10.553 6.001 1.00 62.56 78 ARG A O 1
ATOM 604 N N . SER A 1 79 ? -13.151 10.417 4.115 1.00 61.34 79 SER A N 1
ATOM 605 C CA . SER A 1 79 ? -13.003 11.860 3.883 1.00 61.34 79 SER A CA 1
ATOM 606 C C . SER A 1 79 ? -14.354 12.529 3.598 1.00 61.34 79 SER A C 1
ATOM 608 O O . SER A 1 79 ? -14.727 13.490 4.279 1.00 61.34 79 SER A O 1
ATOM 610 N N . ARG A 1 80 ? -15.154 11.966 2.678 1.00 59.47 80 ARG A N 1
ATOM 611 C CA . ARG A 1 80 ? -16.478 12.517 2.339 1.00 59.47 80 ARG A CA 1
ATOM 612 C C . ARG A 1 80 ? -17.442 12.531 3.525 1.00 59.47 80 ARG A C 1
ATOM 614 O O . ARG A 1 80 ? -18.132 13.524 3.722 1.00 59.47 80 ARG A O 1
ATOM 621 N N . SER A 1 81 ? -17.434 11.486 4.357 1.00 57.25 81 SER A N 1
ATOM 622 C CA . SER A 1 81 ? -18.295 11.425 5.548 1.00 57.25 81 SER A CA 1
ATOM 623 C C . SER A 1 81 ? -17.992 12.524 6.575 1.00 57.25 81 SER A C 1
ATOM 625 O 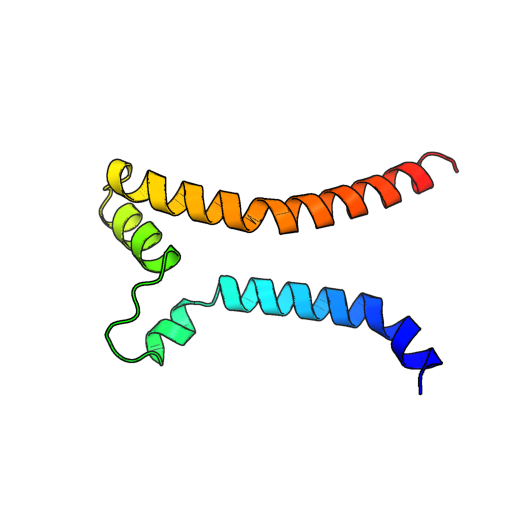O . SER A 1 81 ? -18.901 12.922 7.299 1.00 57.25 81 SER A O 1
ATOM 627 N N . LYS A 1 82 ? -16.749 13.026 6.653 1.00 52.78 82 LYS A N 1
ATOM 628 C CA . LYS A 1 82 ? -16.410 14.164 7.522 1.00 52.78 82 LYS A CA 1
ATOM 629 C C . LYS A 1 82 ? -16.779 15.511 6.903 1.00 52.78 82 LYS A C 1
ATOM 631 O O . LYS A 1 82 ? -17.201 16.398 7.633 1.00 52.78 82 LYS A O 1
ATOM 636 N N . SER A 1 83 ? -16.646 15.670 5.585 1.00 51.84 83 SER A N 1
ATOM 637 C CA . SER A 1 83 ? -16.934 16.946 4.915 1.00 51.84 83 SER A CA 1
ATOM 638 C C . SER A 1 83 ? -18.429 17.292 4.912 1.00 51.84 83 SER A C 1
ATOM 640 O O . SER A 1 83 ? -18.775 18.457 5.080 1.00 51.84 83 SER A O 1
ATOM 642 N N . THR A 1 84 ? -19.321 16.301 4.809 1.00 52.91 84 THR A N 1
ATOM 643 C CA . THR A 1 84 ? -20.776 16.540 4.855 1.00 52.91 84 THR A CA 1
ATOM 644 C C . THR A 1 84 ? -21.269 16.956 6.245 1.00 52.91 84 THR A C 1
ATOM 646 O O . THR A 1 84 ? -22.198 17.746 6.334 1.00 52.91 84 THR A O 1
ATOM 649 N N . ALA A 1 85 ? -20.625 16.492 7.322 1.00 55.88 85 ALA A N 1
ATOM 650 C CA . ALA A 1 85 ? -20.993 16.853 8.696 1.00 55.88 85 ALA A CA 1
ATOM 651 C C . ALA A 1 85 ? -20.551 18.274 9.105 1.00 55.88 85 ALA A C 1
ATOM 653 O O . ALA A 1 85 ? -21.110 18.842 10.035 1.00 55.88 85 ALA A O 1
ATOM 654 N N . VAL A 1 86 ? -19.545 18.845 8.428 1.00 57.50 86 VAL A N 1
ATOM 655 C CA . VAL A 1 86 ? -19.054 20.214 8.686 1.00 57.50 86 VAL A CA 1
ATOM 656 C C . VAL A 1 86 ? -19.894 21.264 7.955 1.00 57.50 86 VAL A C 1
ATOM 658 O O . VAL A 1 86 ? -20.026 22.375 8.443 1.00 57.50 86 VAL A O 1
ATOM 661 N N . ASN A 1 87 ? -20.488 20.916 6.810 1.00 53.59 87 ASN A N 1
ATOM 662 C CA . ASN A 1 87 ? -21.273 21.845 5.987 1.00 53.59 87 ASN A CA 1
ATOM 663 C C . ASN A 1 87 ? -22.761 21.930 6.392 1.00 53.59 87 ASN A C 1
ATOM 665 O O . ASN A 1 87 ? -23.560 22.527 5.676 1.00 53.59 87 ASN A O 1
ATOM 669 N N . SER A 1 88 ? -23.148 21.273 7.491 1.00 51.50 88 SER A N 1
ATOM 670 C CA . SER A 1 88 ? -24.503 21.289 8.062 1.00 51.50 88 SER A CA 1
ATOM 671 C C . SER A 1 88 ? -24.566 21.964 9.443 1.00 51.50 88 SER A C 1
ATOM 673 O O . SER A 1 88 ? -25.530 21.744 10.176 1.00 51.50 88 SER A O 1
ATOM 675 N N . LEU A 1 89 ? -23.530 22.729 9.802 1.00 54.28 89 LEU A N 1
ATOM 676 C CA . LEU A 1 89 ? -23.451 23.627 10.961 1.00 54.28 89 LEU A CA 1
ATOM 677 C C . LEU A 1 89 ? -23.261 25.062 10.460 1.00 54.28 89 LEU A C 1
ATOM 679 O O . LEU A 1 89 ? -23.749 25.977 11.154 1.00 54.28 89 LEU A O 1
#

Foldseek 3Di:
DVVVCVVCVVVVVVVVVVVVVVCVVVVVVVVVVPPPDDDDLVCQLVVCVVVVNVVSNVVSVVVVVVVCVVVVVVVVVVVVVVVVVVVVD

Sequence (89 aa):
FTVTLRFVMPSALAGAALVFLGIVTELTSTLLLAPNGTRTLAIQFWSRVNDIDYVRAAPYASLMILLSLPVTYLLFARSRSKSTAVNSL

Secondary structure (DSSP, 8-state):
-HHHHHHHHHHHHHHHHHHHHHHHHTHHHHHHHS-TT---HHHHHHHHHHTT-HHHHHHHHHHHHHHHHHHHHHHHHHHHHHHHHHTT-